Protein AF-E6TKE8-F1 (afdb_monomer)

Sequence (115 aa):
MLEDGHPEGAQALAANLLDTMLRETLDGPSRKEVTDQRNRLSIDDLPMRAAMVFGGIWGSHTEFWPNAGQSVPREFTRHGSAHAVSRKQYSRINALIALMHVTAYIMLLDSGDLS

Structure (mmCIF, N/CA/C/O backbone):
data_AF-E6TKE8-F1
#
_entry.id   AF-E6TKE8-F1
#
loop_
_atom_site.group_PDB
_atom_site.id
_atom_site.type_symbol
_atom_site.label_atom_id
_atom_site.label_alt_id
_atom_site.label_comp_id
_atom_site.label_asym_id
_atom_site.label_entity_id
_atom_site.label_seq_id
_atom_site.pdbx_PDB_ins_code
_atom_site.Cartn_x
_atom_site.Cartn_y
_atom_site.Cartn_z
_atom_site.occupancy
_atom_site.B_iso_or_equiv
_atom_site.auth_seq_id
_atom_site.auth_comp_id
_atom_site.auth_asym_id
_atom_site.auth_atom_id
_atom_site.pdbx_PDB_model_num
ATOM 1 N N . MET A 1 1 ? -9.983 -14.160 8.844 1.00 75.19 1 MET A N 1
ATOM 2 C CA . MET A 1 1 ? -9.819 -12.822 9.473 1.00 75.19 1 MET A CA 1
ATOM 3 C C . MET A 1 1 ? -10.923 -11.849 9.069 1.00 75.19 1 MET A C 1
ATOM 5 O O . MET A 1 1 ? -11.693 -11.460 9.932 1.00 75.19 1 MET A O 1
ATOM 9 N N . LEU A 1 2 ? -11.034 -11.441 7.795 1.00 78.25 2 LEU A N 1
ATOM 10 C CA . LEU A 1 2 ? -12.090 -10.507 7.359 1.00 78.25 2 LEU A CA 1
ATOM 11 C C . LEU A 1 2 ? -13.500 -11.114 7.441 1.00 78.25 2 LEU A C 1
ATOM 13 O O . LEU A 1 2 ? -14.414 -10.453 7.928 1.00 78.25 2 LEU A O 1
ATOM 17 N N . GLU A 1 3 ? -13.661 -12.362 6.998 1.00 79.75 3 GLU A N 1
ATOM 18 C CA . GLU A 1 3 ? -14.933 -13.099 7.078 1.00 79.75 3 GLU A CA 1
ATOM 19 C C . GLU A 1 3 ? -15.344 -13.389 8.528 1.00 79.75 3 GLU A C 1
ATOM 21 O O . GLU A 1 3 ? -16.518 -13.283 8.866 1.00 79.75 3 GLU A O 1
ATOM 26 N N . ASP A 1 4 ? -14.363 -13.616 9.404 1.00 85.25 4 ASP A N 1
ATOM 27 C CA . ASP A 1 4 ? -14.567 -13.858 10.840 1.00 85.25 4 ASP A CA 1
ATOM 28 C C . ASP A 1 4 ? -14.835 -12.572 11.648 1.00 85.25 4 ASP A C 1
ATOM 30 O O . ASP A 1 4 ? -14.941 -12.612 12.870 1.00 85.25 4 ASP A O 1
ATOM 34 N N . GLY A 1 5 ? -14.920 -11.408 10.991 1.00 86.44 5 GLY A N 1
ATOM 35 C CA . GLY A 1 5 ? -15.216 -10.135 11.655 1.00 86.44 5 GLY A CA 1
ATOM 36 C C . GLY A 1 5 ? -14.025 -9.476 12.360 1.00 86.44 5 GLY A C 1
ATOM 37 O O . GLY A 1 5 ? -14.237 -8.645 13.241 1.00 86.44 5 GLY A O 1
ATOM 38 N N . HIS A 1 6 ? -12.789 -9.793 11.958 1.00 90.38 6 HIS A N 1
ATOM 39 C CA . HIS A 1 6 ? -11.546 -9.218 12.492 1.00 90.38 6 HIS A CA 1
ATOM 40 C C . HIS A 1 6 ? -10.830 -8.320 11.460 1.00 90.38 6 HIS A C 1
ATOM 42 O O . HIS A 1 6 ? -9.777 -8.698 10.924 1.00 90.38 6 HIS A O 1
ATOM 48 N N . PRO A 1 7 ? -11.383 -7.134 11.132 1.00 90.31 7 PRO A N 1
ATOM 49 C CA . PRO A 1 7 ? -10.773 -6.215 10.173 1.00 90.31 7 PRO A CA 1
ATOM 50 C C . PRO A 1 7 ? -9.424 -5.665 10.649 1.00 90.31 7 PRO A C 1
ATOM 52 O O . PRO A 1 7 ? -8.564 -5.386 9.819 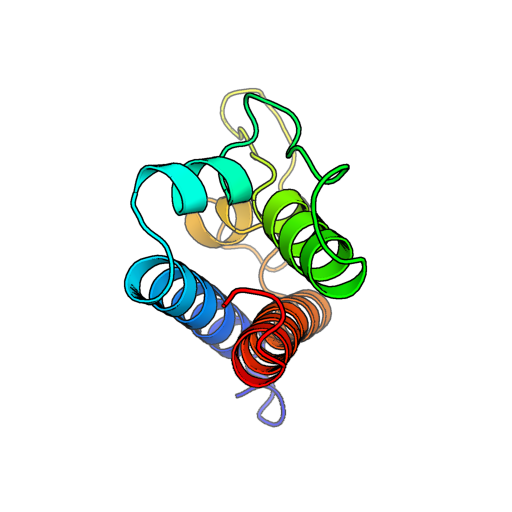1.00 90.31 7 PRO A O 1
ATOM 55 N N . GLU A 1 8 ? -9.211 -5.553 11.962 1.00 90.69 8 GLU A N 1
ATOM 56 C CA . GLU A 1 8 ? -7.967 -5.062 12.550 1.00 90.69 8 GLU A CA 1
ATOM 57 C C . GLU A 1 8 ? -6.786 -5.953 12.146 1.00 90.69 8 GLU A C 1
ATOM 59 O O . GLU A 1 8 ? -5.801 -5.488 11.570 1.00 90.69 8 GLU A O 1
ATOM 64 N N . GLY A 1 9 ? -6.923 -7.258 12.404 1.00 90.62 9 GLY A N 1
ATOM 65 C CA . GLY A 1 9 ? -5.905 -8.253 12.076 1.00 90.62 9 GLY A CA 1
ATOM 66 C C . GLY A 1 9 ? -5.715 -8.407 10.570 1.00 90.62 9 GLY A C 1
ATOM 67 O O . GLY A 1 9 ? -4.583 -8.493 10.101 1.00 90.62 9 GLY A O 1
ATOM 68 N N . ALA A 1 10 ? -6.806 -8.369 9.799 1.00 93.38 10 ALA A N 1
ATOM 69 C CA . ALA A 1 10 ? -6.732 -8.453 8.345 1.00 93.38 10 ALA A CA 1
ATOM 70 C C . ALA A 1 10 ? -5.962 -7.274 7.730 1.00 93.38 10 ALA A C 1
ATOM 72 O O . ALA A 1 10 ? -5.089 -7.486 6.892 1.00 93.38 10 ALA A O 1
ATOM 73 N N . GLN A 1 11 ? -6.243 -6.046 8.172 1.00 94.50 11 GLN A N 1
ATOM 74 C CA . GLN A 1 11 ? -5.528 -4.861 7.708 1.00 94.50 11 GLN A CA 1
ATOM 75 C C . GLN A 1 11 ? -4.059 -4.883 8.124 1.00 94.50 11 GLN A C 1
ATOM 77 O O . GLN A 1 11 ? -3.197 -4.601 7.296 1.00 94.50 11 GLN A O 1
ATOM 82 N N . ALA A 1 12 ? -3.766 -5.230 9.382 1.00 92.75 12 ALA A N 1
ATOM 83 C CA . ALA A 1 12 ? -2.392 -5.320 9.871 1.00 92.75 12 ALA A CA 1
ATOM 84 C C . ALA A 1 12 ? -1.579 -6.347 9.071 1.00 92.75 12 ALA A C 1
ATOM 86 O O . ALA A 1 12 ? -0.438 -6.079 8.698 1.00 92.75 12 ALA A O 1
ATOM 87 N N . LEU A 1 13 ? -2.165 -7.510 8.782 1.00 94.44 13 LEU A N 1
ATOM 88 C CA . LEU A 1 13 ? -1.519 -8.546 7.986 1.00 94.44 13 LEU A CA 1
ATOM 89 C C . LEU A 1 13 ? -1.284 -8.084 6.5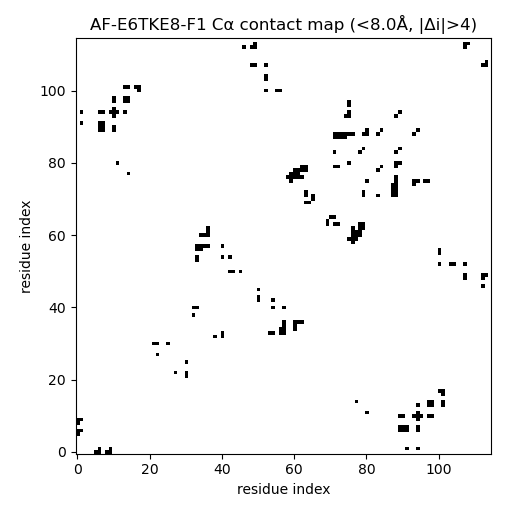44 1.00 94.44 13 LEU A C 1
ATOM 91 O O . LEU A 1 13 ? -0.171 -8.218 6.048 1.00 94.44 13 LEU A O 1
ATOM 95 N N . ALA A 1 14 ? -2.298 -7.511 5.890 1.00 95.88 14 ALA A N 1
ATOM 96 C CA . ALA A 1 14 ? -2.180 -7.036 4.512 1.00 95.88 14 ALA A CA 1
ATOM 97 C C . ALA A 1 14 ? -1.150 -5.902 4.375 1.00 95.88 14 ALA A C 1
ATOM 99 O O . ALA A 1 14 ? -0.329 -5.928 3.462 1.00 95.88 14 ALA A O 1
ATOM 100 N N . ALA A 1 15 ? -1.138 -4.945 5.309 1.00 94.81 15 ALA A N 1
ATOM 101 C CA . ALA A 1 15 ? -0.156 -3.863 5.320 1.00 94.81 15 ALA A CA 1
ATOM 102 C C . ALA A 1 15 ? 1.277 -4.388 5.514 1.00 94.81 15 ALA A C 1
ATOM 104 O O . ALA A 1 15 ? 2.176 -3.985 4.783 1.00 94.81 15 ALA A O 1
ATOM 105 N N . ASN A 1 16 ? 1.491 -5.322 6.451 1.00 95.12 16 ASN A N 1
ATOM 106 C CA . ASN A 1 16 ? 2.810 -5.934 6.644 1.00 95.12 16 ASN A CA 1
ATOM 107 C C . ASN A 1 16 ? 3.244 -6.767 5.433 1.00 95.12 16 ASN A C 1
ATOM 109 O O . ASN A 1 16 ? 4.408 -6.723 5.054 1.00 95.12 16 ASN A O 1
ATOM 113 N N . LEU A 1 17 ? 2.322 -7.504 4.809 1.00 96.69 17 LEU A N 1
ATOM 114 C CA . LEU A 1 17 ? 2.623 -8.274 3.607 1.00 96.69 17 LEU A CA 1
ATOM 115 C C . LEU A 1 17 ? 3.066 -7.358 2.460 1.00 96.69 17 LEU A C 1
ATOM 117 O O . LEU A 1 17 ? 4.066 -7.656 1.813 1.00 96.69 17 LEU A O 1
ATOM 121 N N . LEU A 1 18 ? 2.381 -6.230 2.247 1.00 96.94 18 LEU A N 1
ATOM 122 C CA . LEU A 1 18 ? 2.784 -5.238 1.248 1.00 96.94 18 LEU A CA 1
ATOM 123 C C . LEU A 1 18 ? 4.188 -4.678 1.534 1.00 96.94 18 LEU A C 1
ATOM 125 O O . LEU A 1 18 ? 5.017 -4.646 0.627 1.00 96.94 18 LEU A O 1
ATOM 129 N N . ASP A 1 19 ? 4.477 -4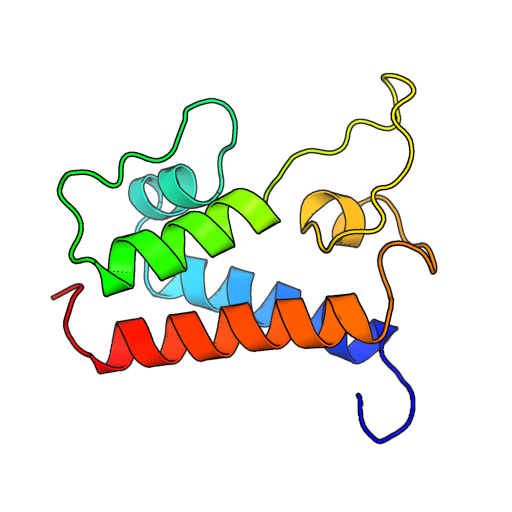.298 2.784 1.00 94.62 19 ASP A N 1
ATOM 130 C CA . ASP A 1 19 ? 5.803 -3.803 3.191 1.00 94.62 19 ASP A CA 1
ATOM 131 C C . ASP A 1 19 ? 6.904 -4.838 2.919 1.00 94.62 19 ASP A C 1
ATOM 133 O O . ASP A 1 19 ? 7.985 -4.497 2.429 1.00 94.62 19 ASP A O 1
ATOM 137 N N . THR A 1 20 ? 6.639 -6.106 3.252 1.00 95.81 20 THR A N 1
ATOM 138 C CA . THR A 1 20 ? 7.566 -7.212 3.007 1.00 95.81 20 THR A CA 1
ATOM 139 C C . THR A 1 20 ? 7.781 -7.411 1.516 1.00 95.81 20 THR A C 1
ATOM 141 O O . THR A 1 20 ? 8.928 -7.452 1.089 1.00 95.81 20 THR A O 1
ATOM 144 N N . MET A 1 21 ? 6.715 -7.469 0.716 1.00 96.00 21 MET A N 1
ATOM 145 C CA . MET A 1 21 ? 6.831 -7.621 -0.733 1.00 96.00 21 MET A CA 1
ATOM 146 C C . MET A 1 21 ? 7.688 -6.510 -1.338 1.00 96.00 21 MET A C 1
ATOM 148 O O . MET A 1 21 ? 8.696 -6.814 -1.959 1.00 96.00 21 MET A O 1
ATOM 152 N N . LEU A 1 22 ? 7.364 -5.240 -1.070 1.00 95.38 22 LEU A N 1
ATOM 153 C CA . LEU A 1 22 ? 8.127 -4.093 -1.579 1.00 95.38 22 LEU A CA 1
ATOM 154 C C . LEU A 1 22 ? 9.599 -4.120 -1.160 1.00 95.38 22 LEU A C 1
ATOM 156 O O . LEU A 1 22 ? 10.453 -3.607 -1.874 1.00 95.38 22 LEU A O 1
ATOM 160 N N . ARG A 1 23 ? 9.909 -4.674 0.016 1.00 94.94 23 ARG A N 1
ATOM 161 C CA . ARG A 1 23 ? 11.286 -4.825 0.494 1.00 94.94 23 ARG A CA 1
ATOM 162 C C . ARG A 1 23 ? 12.053 -5.929 -0.229 1.00 94.94 23 ARG A C 1
ATOM 164 O O . ARG A 1 23 ? 13.256 -5.775 -0.401 1.00 94.94 23 ARG A O 1
ATOM 171 N N . GLU A 1 24 ? 11.388 -7.019 -0.588 1.00 95.12 24 GLU A N 1
ATOM 172 C CA . GLU A 1 24 ? 12.024 -8.169 -1.236 1.00 95.12 24 GLU A CA 1
ATOM 173 C C . GLU A 1 24 ? 12.152 -7.990 -2.756 1.00 95.12 24 GLU A C 1
ATOM 175 O O . GLU A 1 24 ? 13.065 -8.547 -3.358 1.00 95.12 24 GLU A O 1
ATOM 180 N N . THR A 1 25 ? 11.260 -7.219 -3.385 1.00 94.31 25 THR A N 1
ATOM 181 C CA . THR A 1 25 ? 11.195 -7.089 -4.852 1.00 94.31 25 THR A CA 1
ATOM 182 C C . THR A 1 25 ? 11.766 -5.786 -5.403 1.00 94.31 25 THR A C 1
ATOM 184 O O . THR A 1 25 ? 12.060 -5.727 -6.594 1.00 94.31 25 THR A O 1
ATOM 187 N N . LEU A 1 26 ? 11.931 -4.743 -4.581 1.00 93.38 26 LEU A N 1
ATOM 188 C CA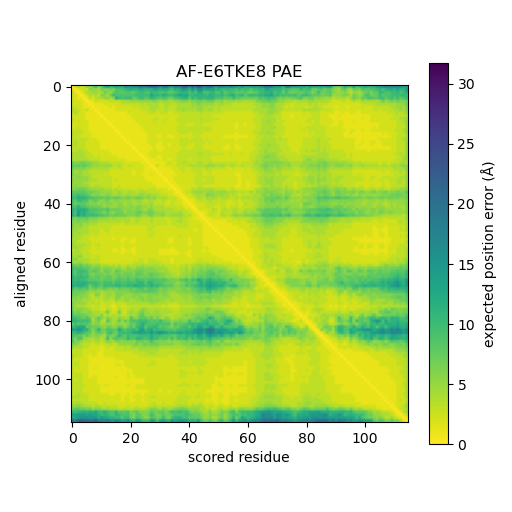 . LEU A 1 26 ? 12.527 -3.468 -4.993 1.00 93.38 26 LEU A CA 1
ATOM 189 C C . LEU A 1 26 ? 13.850 -3.225 -4.269 1.00 93.38 26 LEU A C 1
ATOM 191 O O . LEU A 1 26 ? 14.016 -3.560 -3.094 1.00 93.38 26 LEU A O 1
ATOM 195 N N . ASP A 1 27 ? 14.778 -2.559 -4.951 1.00 93.19 27 ASP A N 1
ATOM 196 C CA . ASP A 1 27 ? 15.984 -2.061 -4.308 1.00 93.19 27 ASP A CA 1
ATOM 197 C C . ASP A 1 27 ? 15.676 -0.879 -3.363 1.00 93.19 27 ASP A C 1
ATOM 199 O O . ASP A 1 27 ? 14.584 -0.300 -3.339 1.00 93.19 27 ASP A O 1
ATOM 203 N N . GLY A 1 28 ? 16.652 -0.527 -2.522 1.00 92.06 28 GLY A N 1
ATOM 204 C CA . GLY A 1 28 ? 16.494 0.531 -1.520 1.00 92.06 28 GLY A CA 1
ATOM 205 C C . GLY A 1 28 ? 15.999 1.868 -2.099 1.00 92.06 28 GLY A C 1
ATOM 206 O O . GLY A 1 28 ? 15.043 2.423 -1.547 1.00 92.06 28 GLY A O 1
ATOM 207 N N . PRO A 1 29 ? 16.621 2.383 -3.179 1.00 92.19 29 PRO A N 1
ATOM 208 C CA . PRO A 1 29 ? 16.177 3.587 -3.876 1.00 92.19 29 PRO A CA 1
ATOM 209 C C . PRO A 1 29 ? 14.753 3.503 -4.437 1.00 92.19 29 PRO A C 1
ATOM 211 O O . PRO A 1 29 ? 13.945 4.363 -4.087 1.00 92.19 29 PRO A O 1
ATOM 214 N N . SER A 1 30 ? 14.408 2.469 -5.216 1.00 91.69 30 SER A N 1
ATOM 215 C CA . SER A 1 30 ? 13.078 2.372 -5.844 1.00 91.69 30 SER A CA 1
ATOM 216 C C . SER A 1 30 ? 11.979 2.207 -4.800 1.00 91.69 30 SER A C 1
ATOM 218 O O . SER A 1 30 ? 10.927 2.840 -4.874 1.00 91.69 30 SER A O 1
ATOM 220 N N . ARG A 1 31 ? 12.242 1.423 -3.745 1.00 93.50 31 ARG A N 1
ATOM 221 C CA . ARG A 1 31 ? 11.313 1.305 -2.615 1.00 93.50 31 ARG A CA 1
ATOM 222 C C . ARG A 1 31 ? 11.077 2.650 -1.938 1.00 93.50 31 ARG A C 1
ATOM 224 O O . ARG A 1 31 ? 9.953 2.955 -1.545 1.00 93.50 31 ARG A O 1
ATOM 231 N N . LYS A 1 32 ? 12.132 3.449 -1.760 1.00 91.44 32 LYS A N 1
ATOM 232 C CA . LYS A 1 32 ? 12.004 4.781 -1.167 1.00 91.44 32 LYS A CA 1
ATOM 233 C C . LYS A 1 32 ? 11.168 5.690 -2.063 1.00 91.44 32 LYS A C 1
ATOM 235 O O . LYS A 1 32 ? 10.311 6.389 -1.548 1.00 91.44 32 LYS A O 1
ATOM 240 N N . GLU A 1 33 ? 11.360 5.645 -3.374 1.00 92.12 33 GLU A N 1
ATOM 241 C CA . GLU A 1 33 ? 10.586 6.453 -4.318 1.00 92.12 33 GLU A CA 1
ATOM 242 C C . GLU A 1 33 ? 9.072 6.193 -4.225 1.00 92.12 33 GLU A C 1
ATOM 244 O O . GLU A 1 33 ? 8.280 7.133 -4.194 1.00 92.12 33 GLU A O 1
ATOM 249 N N . VAL A 1 34 ? 8.662 4.930 -4.081 1.00 92.56 34 VAL A N 1
ATOM 250 C CA . VAL A 1 34 ? 7.236 4.556 -4.016 1.00 92.56 34 VAL A CA 1
ATOM 251 C C . VAL A 1 34 ? 6.610 4.687 -2.622 1.00 92.56 34 VAL A C 1
ATOM 253 O O . VAL A 1 34 ? 5.399 4.526 -2.486 1.00 92.56 34 VAL A O 1
ATOM 256 N N . THR A 1 35 ? 7.400 4.972 -1.580 1.00 92.81 35 THR A N 1
ATOM 257 C CA . THR A 1 35 ? 6.920 5.070 -0.184 1.00 92.81 35 THR A CA 1
ATOM 258 C C . THR A 1 35 ? 7.140 6.444 0.455 1.00 92.81 35 THR A C 1
ATOM 260 O O . THR A 1 35 ? 6.408 6.812 1.371 1.00 92.81 35 THR A O 1
ATOM 263 N N . ASP A 1 36 ? 8.114 7.226 -0.012 1.00 90.75 36 ASP A N 1
ATOM 264 C CA . ASP A 1 36 ? 8.456 8.544 0.530 1.00 90.75 36 ASP A CA 1
ATOM 265 C C . ASP A 1 36 ? 7.544 9.633 -0.064 1.00 90.75 36 ASP A C 1
ATOM 267 O O . ASP A 1 36 ? 7.404 9.768 -1.279 1.00 90.75 36 ASP A O 1
ATOM 271 N N . GLN A 1 37 ? 6.920 10.430 0.805 1.00 88.50 37 GLN A N 1
ATOM 272 C CA . GLN A 1 37 ? 5.988 11.500 0.430 1.00 88.50 37 GLN A CA 1
ATOM 273 C C . GLN A 1 37 ? 6.668 12.859 0.208 1.00 88.50 37 GLN A C 1
ATOM 275 O O . GLN A 1 37 ? 5.997 13.821 -0.164 1.00 88.50 37 GLN A O 1
ATOM 280 N N . ARG A 1 38 ? 7.983 12.982 0.444 1.00 86.00 38 ARG A N 1
ATOM 281 C CA . ARG A 1 38 ? 8.709 14.260 0.290 1.00 86.00 38 ARG A CA 1
ATOM 282 C C . ARG A 1 38 ? 8.711 14.766 -1.145 1.00 86.00 38 ARG A C 1
ATOM 284 O O . ARG A 1 38 ? 8.698 15.973 -1.364 1.00 86.00 38 ARG A O 1
ATOM 291 N N . ASN A 1 39 ? 8.741 13.840 -2.098 1.00 86.81 39 ASN A N 1
ATOM 292 C CA . ASN A 1 39 ? 8.646 14.123 -3.519 1.00 86.81 39 ASN A CA 1
ATOM 293 C C . ASN A 1 39 ? 7.442 13.380 -4.088 1.00 86.81 39 ASN A C 1
ATOM 295 O O . ASN A 1 39 ? 7.091 12.292 -3.632 1.00 86.81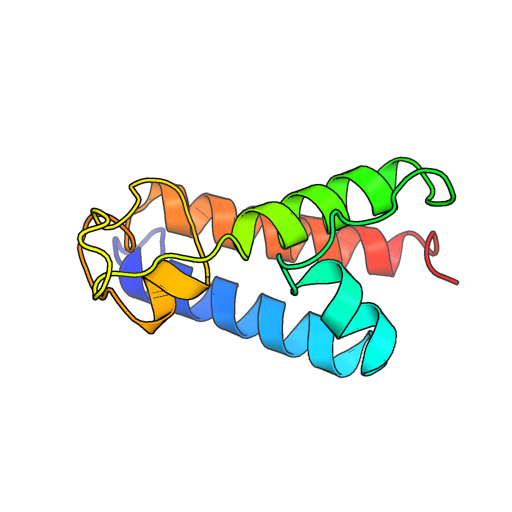 39 ASN A O 1
ATOM 299 N N . ARG A 1 40 ? 6.819 13.966 -5.108 1.00 87.75 40 ARG A N 1
ATOM 300 C CA . ARG A 1 40 ? 5.788 13.272 -5.873 1.00 87.75 40 ARG A CA 1
ATOM 301 C C . ARG A 1 40 ? 6.434 12.113 -6.632 1.00 87.75 40 ARG A C 1
ATOM 303 O O . ARG A 1 40 ? 7.460 12.322 -7.273 1.00 87.75 40 ARG A O 1
ATOM 310 N N . LEU A 1 41 ? 5.812 10.937 -6.574 1.00 91.19 41 LEU A N 1
ATOM 311 C CA . LEU A 1 41 ? 6.215 9.787 -7.381 1.00 91.19 41 LEU A CA 1
ATOM 312 C C . LEU A 1 41 ? 6.211 10.165 -8.870 1.00 91.19 41 LEU A C 1
ATOM 314 O O . LEU A 1 41 ? 5.197 10.663 -9.374 1.00 91.19 41 LEU A O 1
ATOM 318 N N . SER A 1 42 ? 7.327 9.915 -9.556 1.00 89.69 42 SER A N 1
ATOM 319 C CA . SER A 1 42 ? 7.390 10.020 -11.011 1.00 89.69 42 SER A CA 1
ATOM 320 C C . SER A 1 42 ? 6.693 8.810 -11.625 1.00 89.69 42 SER A C 1
ATOM 322 O O . SER A 1 42 ? 7.032 7.671 -11.315 1.00 89.69 42 SER A O 1
ATOM 324 N N . ILE A 1 43 ? 5.690 9.049 -12.469 1.00 89.75 43 ILE A N 1
ATOM 325 C CA . ILE A 1 43 ? 4.934 7.979 -13.140 1.00 89.75 43 ILE A CA 1
ATOM 326 C C . ILE A 1 43 ? 4.981 8.076 -14.664 1.00 89.75 43 ILE A C 1
ATOM 328 O O . ILE A 1 43 ? 4.431 7.208 -15.335 1.00 89.75 43 ILE A O 1
ATOM 332 N N . ASP A 1 44 ? 5.613 9.119 -15.202 1.00 87.75 44 ASP A N 1
ATOM 333 C CA . ASP A 1 44 ? 5.536 9.462 -16.625 1.00 87.75 44 ASP A CA 1
ATOM 334 C C . ASP A 1 44 ? 6.223 8.410 -17.511 1.00 87.75 44 ASP A C 1
ATOM 336 O O . ASP A 1 44 ? 5.747 8.119 -18.606 1.00 87.75 44 ASP A O 1
ATOM 340 N N . ASP A 1 45 ? 7.284 7.784 -16.998 1.00 88.19 45 ASP A N 1
ATOM 341 C CA . ASP A 1 45 ? 8.052 6.748 -17.699 1.00 88.19 45 ASP A CA 1
ATOM 342 C C . ASP A 1 45 ? 7.592 5.317 -17.359 1.00 88.19 45 ASP A C 1
ATOM 344 O O . ASP A 1 45 ? 8.169 4.339 -17.837 1.00 88.19 45 ASP A O 1
ATOM 348 N N . LEU A 1 46 ? 6.556 5.165 -16.525 1.00 90.06 46 LEU A N 1
ATOM 349 C CA . LEU A 1 46 ? 6.055 3.857 -16.113 1.00 90.06 46 LEU A CA 1
ATOM 350 C C . LEU A 1 46 ? 4.974 3.342 -17.074 1.00 90.06 46 LEU A C 1
ATOM 352 O O . LEU A 1 46 ? 4.085 4.097 -17.479 1.00 90.06 46 LEU A O 1
ATOM 356 N N . PRO A 1 47 ? 4.940 2.026 -17.363 1.00 92.88 47 PRO A N 1
ATOM 357 C CA . PRO A 1 47 ? 3.769 1.407 -17.970 1.00 92.88 47 PRO A CA 1
ATOM 358 C C . PRO A 1 47 ? 2.509 1.734 -17.163 1.00 92.88 47 PRO A C 1
ATOM 360 O O . PRO A 1 47 ? 2.536 1.759 -15.932 1.00 92.88 47 PRO A O 1
ATOM 363 N N . MET A 1 48 ? 1.375 1.920 -17.844 1.00 92.31 48 MET A N 1
ATOM 364 C CA . MET A 1 48 ? 0.110 2.334 -17.216 1.00 92.31 48 MET A CA 1
ATOM 365 C C . MET A 1 48 ? -0.250 1.497 -15.973 1.00 92.31 48 MET A C 1
ATOM 367 O O . MET A 1 48 ? -0.685 2.040 -14.958 1.00 92.31 48 MET A O 1
ATOM 371 N N . ARG A 1 49 ? -0.037 0.173 -16.016 1.00 93.94 49 ARG A N 1
ATOM 372 C CA . ARG A 1 49 ? -0.277 -0.713 -14.865 1.00 93.94 49 ARG A CA 1
ATOM 373 C C . ARG A 1 49 ? 0.626 -0.364 -13.681 1.00 93.94 49 ARG A C 1
ATOM 375 O O . ARG A 1 49 ? 0.121 -0.213 -12.571 1.00 93.94 49 ARG A O 1
ATOM 382 N N . ALA A 1 50 ? 1.927 -0.213 -13.917 1.00 94.56 50 ALA A N 1
ATOM 383 C CA . ALA A 1 50 ? 2.894 0.155 -12.890 1.00 94.56 50 ALA A CA 1
ATOM 384 C C . ALA A 1 50 ? 2.570 1.532 -12.292 1.00 94.56 50 ALA A C 1
ATOM 386 O O . ALA A 1 50 ? 2.525 1.664 -11.070 1.00 94.56 50 ALA A O 1
ATOM 387 N N . ALA A 1 51 ? 2.231 2.520 -13.128 1.00 94.62 51 ALA A N 1
ATOM 388 C CA . ALA A 1 51 ? 1.821 3.852 -12.686 1.00 94.62 51 ALA A CA 1
ATOM 389 C C . ALA A 1 51 ? 0.603 3.810 -11.744 1.00 94.62 51 ALA A C 1
ATOM 391 O O . ALA A 1 51 ? 0.615 4.435 -10.682 1.00 94.62 51 ALA A 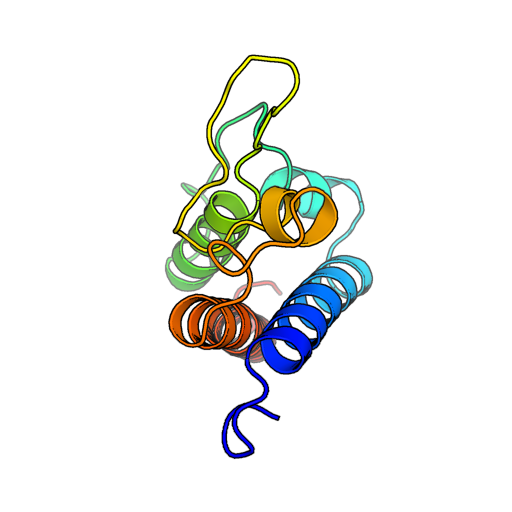O 1
ATOM 392 N N . MET A 1 52 ? -0.436 3.038 -12.086 1.00 95.19 52 MET A N 1
ATOM 393 C CA . MET A 1 52 ? -1.627 2.889 -11.237 1.00 95.19 52 MET A CA 1
ATOM 394 C C . MET A 1 52 ? -1.314 2.198 -9.905 1.00 95.19 52 MET A C 1
ATOM 396 O O . MET A 1 52 ? -1.776 2.640 -8.851 1.00 95.19 52 MET A O 1
ATOM 400 N N . VAL A 1 53 ? -0.534 1.116 -9.941 1.00 96.56 53 VAL A N 1
ATOM 401 C CA . VAL A 1 53 ? -0.206 0.326 -8.747 1.00 96.56 53 VAL A CA 1
ATOM 402 C C . VAL A 1 53 ? 0.703 1.113 -7.808 1.00 96.56 53 VAL A C 1
ATOM 404 O O . VAL A 1 53 ? 0.360 1.284 -6.637 1.00 96.56 53 VAL A O 1
ATOM 407 N N . PHE A 1 54 ? 1.820 1.645 -8.309 1.00 96.00 54 PHE A N 1
ATOM 408 C CA . PHE A 1 54 ? 2.744 2.423 -7.488 1.00 96.00 54 PHE A CA 1
ATOM 409 C C . PHE A 1 54 ? 2.145 3.753 -7.041 1.00 96.00 54 PHE A C 1
ATOM 411 O O . PHE A 1 54 ? 2.356 4.136 -5.896 1.00 96.00 54 PHE A O 1
ATOM 418 N N . GLY A 1 55 ? 1.321 4.411 -7.862 1.00 95.31 55 GLY A N 1
ATOM 419 C CA . GLY A 1 55 ? 0.583 5.605 -7.443 1.00 95.31 55 GLY A CA 1
ATOM 420 C C . GLY A 1 55 ? -0.367 5.326 -6.274 1.00 95.31 55 GLY A C 1
ATOM 421 O O . GLY A 1 55 ? -0.418 6.098 -5.316 1.00 95.31 55 GLY A O 1
ATOM 422 N N . GLY A 1 56 ? -1.069 4.189 -6.304 1.00 95.56 56 GLY A N 1
ATOM 423 C CA . GLY A 1 56 ? -1.901 3.742 -5.188 1.00 95.56 56 GLY A CA 1
ATOM 424 C C . GLY A 1 56 ? -1.087 3.425 -3.930 1.00 95.56 56 GLY A C 1
ATOM 425 O O . GLY A 1 56 ? -1.453 3.857 -2.837 1.00 95.56 56 GLY A O 1
ATOM 426 N N . ILE A 1 57 ? 0.028 2.703 -4.074 1.00 96.06 57 ILE A N 1
ATOM 427 C CA . ILE A 1 57 ? 0.929 2.378 -2.957 1.00 96.06 57 ILE A CA 1
ATOM 428 C C . ILE A 1 57 ? 1.504 3.656 -2.344 1.00 96.06 57 ILE A C 1
ATOM 430 O O . ILE A 1 57 ? 1.455 3.810 -1.123 1.00 96.06 57 ILE A O 1
ATOM 434 N N . TRP A 1 58 ? 1.963 4.594 -3.171 1.00 96.00 58 TRP A N 1
ATOM 435 C CA . TRP A 1 58 ? 2.458 5.894 -2.734 1.00 96.00 58 TRP A CA 1
ATOM 436 C C . TRP A 1 58 ? 1.372 6.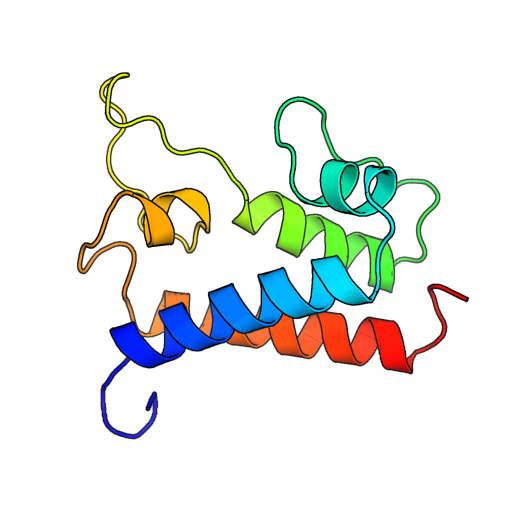656 -1.972 1.00 96.00 58 TRP A C 1
ATOM 438 O O . TRP A 1 58 ? 1.605 7.078 -0.846 1.00 96.00 58 TRP A O 1
ATOM 448 N N 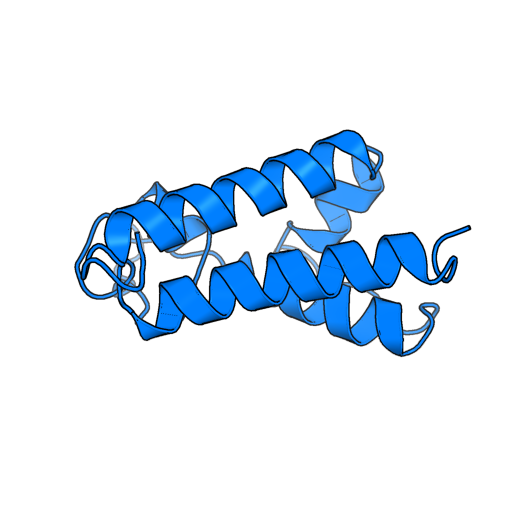. GLY A 1 59 ? 0.143 6.731 -2.491 1.00 93.81 59 GLY A N 1
ATOM 449 C CA . GLY A 1 59 ? -0.982 7.342 -1.770 1.00 93.81 59 GLY A CA 1
ATOM 450 C C . GLY A 1 59 ? -1.289 6.671 -0.422 1.00 93.81 59 GLY A C 1
ATOM 451 O O . GLY A 1 59 ? -1.602 7.345 0.555 1.00 93.81 59 GLY A O 1
ATOM 452 N N . SER A 1 60 ? -1.129 5.349 -0.310 1.00 93.75 60 SER A N 1
ATOM 453 C CA . SER A 1 60 ? -1.312 4.647 0.969 1.00 93.75 60 SER A CA 1
ATOM 454 C C . SER A 1 60 ? -0.215 4.956 2.002 1.00 93.75 60 SER A C 1
ATOM 456 O O . SER A 1 60 ? -0.414 4.726 3.194 1.00 93.75 60 SER A O 1
ATOM 458 N N . HIS A 1 61 ? 0.921 5.519 1.582 1.00 92.69 61 HIS A N 1
ATOM 459 C CA . HIS A 1 61 ? 2.014 5.945 2.460 1.00 92.69 61 HIS A CA 1
ATOM 460 C C . HIS A 1 61 ? 1.908 7.410 2.903 1.00 92.69 61 HIS A C 1
ATOM 462 O O . HIS A 1 61 ? 2.824 7.906 3.559 1.00 92.69 61 HIS A O 1
ATOM 468 N N . THR A 1 62 ? 0.797 8.102 2.610 1.00 88.75 62 THR A N 1
ATOM 469 C CA . THR A 1 62 ? 0.578 9.475 3.082 1.00 88.75 62 THR A CA 1
ATOM 470 C C . THR A 1 62 ? 0.823 9.599 4.585 1.00 88.75 62 THR A C 1
ATOM 472 O O . THR A 1 62 ? 0.301 8.836 5.408 1.00 88.75 62 THR A O 1
ATOM 475 N N . GLU A 1 63 ? 1.651 10.579 4.940 1.00 84.62 63 GLU A N 1
ATOM 476 C CA . GLU A 1 63 ? 2.058 10.801 6.314 1.00 84.62 63 GLU A CA 1
ATOM 477 C C . GLU A 1 63 ? 0.940 11.457 7.132 1.00 84.62 63 GLU A C 1
ATOM 479 O O . GLU A 1 63 ? 0.244 12.366 6.682 1.00 84.62 63 GLU A O 1
ATOM 484 N N . PHE A 1 64 ? 0.811 11.013 8.378 1.00 82.69 64 PHE A N 1
ATOM 485 C CA . PHE A 1 64 ? -0.047 11.590 9.394 1.00 82.69 64 PHE A CA 1
ATOM 486 C C . PHE A 1 64 ? 0.797 12.029 10.599 1.00 82.69 64 PHE A C 1
ATOM 488 O O . PHE A 1 64 ? 1.502 11.219 11.196 1.00 82.69 64 PHE A O 1
ATOM 495 N N . TRP A 1 65 ? 0.695 13.298 10.990 1.00 83.38 65 TRP A N 1
ATOM 496 C CA . TRP A 1 65 ? 1.496 13.901 12.055 1.00 83.38 65 TRP A CA 1
ATOM 497 C C . TRP A 1 65 ? 0.613 14.321 13.244 1.00 83.38 65 TRP A C 1
ATOM 499 O O . TRP A 1 65 ? 0.177 15.475 13.312 1.00 83.38 65 TRP A O 1
ATOM 509 N N . PRO A 1 66 ? 0.357 13.428 14.223 1.00 78.75 66 PRO A N 1
ATOM 510 C CA . PRO A 1 66 ? -0.498 13.746 15.371 1.00 78.75 66 PRO A CA 1
ATOM 511 C C . PRO A 1 66 ? 0.060 14.891 16.227 1.00 78.75 66 PRO A C 1
ATOM 513 O O . PRO A 1 66 ? -0.700 15.717 16.723 1.00 78.75 66 PRO A O 1
ATOM 516 N N . ASN A 1 67 ? 1.389 15.006 16.329 1.00 83.06 67 ASN A N 1
ATOM 517 C CA . ASN A 1 67 ? 2.054 16.099 17.050 1.00 83.06 67 ASN A CA 1
ATOM 518 C C . ASN A 1 67 ? 1.840 17.476 16.394 1.00 83.06 67 ASN A C 1
ATOM 520 O O . ASN A 1 67 ? 1.983 18.494 17.061 1.00 83.06 67 ASN A O 1
ATOM 524 N N . ALA A 1 68 ? 1.477 17.514 15.109 1.00 83.19 68 ALA A N 1
ATOM 525 C CA . ALA A 1 68 ? 1.108 18.735 14.394 1.00 83.19 68 ALA A CA 1
ATOM 526 C C . ALA A 1 68 ? -0.401 19.045 14.492 1.00 83.19 68 ALA A C 1
ATOM 528 O O . ALA A 1 68 ? -0.903 19.906 13.774 1.00 83.19 68 ALA A O 1
ATOM 529 N N . GLY A 1 69 ? -1.146 18.330 15.347 1.00 82.19 69 GLY A N 1
ATOM 530 C CA . GLY A 1 69 ? -2.583 18.530 15.550 1.00 82.19 69 GLY A CA 1
ATOM 531 C C . GLY A 1 69 ? -3.470 17.928 14.458 1.00 82.19 69 GLY A C 1
ATOM 532 O O . GLY A 1 69 ? -4.671 18.194 14.433 1.00 82.19 69 GLY A O 1
ATOM 533 N N . GLN A 1 70 ? -2.916 17.113 13.556 1.00 85.06 70 GLN A N 1
ATOM 534 C CA . GLN A 1 70 ? -3.719 16.431 12.546 1.00 85.06 70 GLN A CA 1
ATOM 535 C C . GLN A 1 70 ? -4.644 15.394 13.198 1.00 85.06 70 GLN A C 1
ATOM 537 O O . GLN A 1 70 ? -4.292 14.727 14.175 1.00 85.06 70 GLN A O 1
ATOM 542 N N . SER A 1 71 ? -5.831 15.205 12.621 1.00 86.50 71 SER A N 1
ATOM 543 C CA . SER A 1 71 ? -6.743 14.133 13.023 1.00 86.50 71 SER A CA 1
ATOM 544 C C . SER A 1 71 ? -6.379 12.817 12.344 1.00 86.50 71 SER A C 1
ATOM 546 O O . SER A 1 71 ? -6.052 12.823 11.160 1.00 86.50 71 SER A O 1
ATOM 548 N N . VAL A 1 72 ? -6.517 11.693 13.055 1.00 86.12 72 VAL A N 1
ATOM 549 C CA . VAL A 1 72 ? -6.308 10.359 12.468 1.00 86.12 72 VAL A CA 1
ATOM 550 C C . VAL A 1 72 ? -7.170 10.202 11.201 1.00 86.12 72 VAL A C 1
ATOM 552 O O . VAL A 1 72 ? -8.394 10.374 11.316 1.00 86.12 72 VAL A O 1
ATOM 555 N N . PRO A 1 73 ? -6.575 9.871 10.034 1.00 86.44 73 PRO A N 1
ATOM 556 C CA . PRO A 1 73 ? -7.308 9.725 8.778 1.00 86.44 73 PRO A CA 1
ATOM 557 C C . PRO A 1 73 ? -8.374 8.632 8.870 1.00 86.44 73 PRO A C 1
ATOM 559 O O . PRO A 1 73 ? -8.268 7.713 9.693 1.00 86.44 73 PRO A O 1
ATOM 562 N N . ARG A 1 74 ? -9.415 8.718 8.038 1.00 88.25 74 ARG A N 1
ATOM 563 C CA . ARG A 1 74 ? -10.414 7.636 7.925 1.00 88.25 74 ARG A CA 1
ATOM 564 C C . ARG A 1 74 ? -10.024 6.652 6.832 1.00 88.25 74 ARG A C 1
ATOM 566 O O . ARG A 1 74 ? -10.319 5.469 6.946 1.00 88.25 74 ARG A O 1
ATOM 573 N N . GLU A 1 75 ? -9.364 7.154 5.804 1.00 90.31 75 GLU A N 1
ATOM 574 C CA . GLU A 1 75 ? -8.814 6.428 4.675 1.00 90.31 75 GLU A CA 1
ATOM 575 C C . GLU A 1 75 ? -7.626 5.575 5.123 1.00 90.31 75 GLU A C 1
ATOM 577 O O . GLU A 1 75 ? -6.933 5.913 6.088 1.00 90.31 75 GLU A O 1
ATOM 582 N N . PHE A 1 76 ? -7.379 4.468 4.426 1.00 90.56 76 PHE A N 1
ATOM 583 C CA . PHE A 1 76 ? -6.234 3.613 4.707 1.00 90.56 76 PHE A CA 1
ATOM 584 C C . PHE A 1 76 ? -4.927 4.392 4.532 1.00 90.56 76 PHE A C 1
ATOM 586 O O . PHE A 1 76 ? -4.616 4.847 3.433 1.00 90.56 76 PHE A O 1
ATOM 593 N N . THR A 1 77 ? -4.148 4.506 5.611 1.00 90.50 77 THR A N 1
ATOM 594 C CA . THR A 1 77 ? -2.759 4.958 5.532 1.00 90.50 77 THR A CA 1
ATOM 595 C C . THR A 1 77 ? -1.849 4.023 6.316 1.00 90.50 77 THR A C 1
ATOM 597 O O . THR A 1 77 ? -2.179 3.539 7.409 1.00 90.50 77 THR A O 1
ATOM 600 N N . ARG A 1 78 ? -0.656 3.773 5.777 1.00 86.38 78 ARG A N 1
ATOM 601 C CA . ARG A 1 78 ? 0.360 2.947 6.424 1.00 86.38 78 ARG A CA 1
ATOM 602 C C . ARG A 1 78 ? 0.871 3.600 7.704 1.00 86.38 78 ARG A C 1
ATOM 604 O O . ARG A 1 78 ? 1.002 2.916 8.725 1.00 86.38 78 ARG A O 1
ATOM 611 N N . HIS A 1 79 ? 1.100 4.915 7.659 1.00 81.56 79 HIS A N 1
ATOM 612 C CA . HIS A 1 79 ? 1.562 5.704 8.801 1.00 81.56 79 HIS A CA 1
ATOM 613 C C . HIS A 1 79 ? 0.492 5.747 9.912 1.00 81.56 79 HIS A C 1
ATOM 615 O O . HIS A 1 79 ? 0.801 5.502 11.080 1.00 81.56 79 HIS A O 1
ATOM 621 N N . GLY A 1 80 ? -0.786 5.925 9.552 1.00 75.38 80 GLY A N 1
ATOM 622 C CA . GLY A 1 80 ? -1.909 5.848 10.490 1.00 75.38 80 GLY A CA 1
ATOM 623 C C . GLY A 1 80 ? -2.082 4.457 11.102 1.00 75.38 80 GLY A C 1
ATOM 624 O O . GLY A 1 80 ? -2.266 4.343 12.311 1.00 75.38 80 GLY A O 1
ATOM 625 N N . SER A 1 81 ? -1.951 3.392 10.311 1.00 71.00 81 SER A N 1
ATOM 626 C CA . SER A 1 81 ? -2.032 2.014 10.819 1.00 71.00 81 SER A CA 1
ATOM 627 C C . SER A 1 81 ? -0.902 1.684 11.813 1.00 71.00 81 SER A C 1
ATOM 629 O O . SER A 1 81 ? -1.140 0.964 12.782 1.00 71.00 81 SER A O 1
ATOM 631 N N . ALA A 1 82 ? 0.306 2.232 11.618 1.00 77.06 82 ALA A N 1
ATOM 632 C CA . ALA A 1 82 ? 1.442 2.053 12.533 1.00 77.06 82 ALA A CA 1
ATOM 633 C C . ALA A 1 82 ? 1.323 2.864 13.832 1.00 77.06 82 ALA A C 1
ATOM 635 O O . ALA A 1 82 ? 1.577 2.330 14.908 1.00 77.06 82 ALA A O 1
ATOM 636 N N . HIS A 1 83 ? 0.976 4.151 13.737 1.00 75.38 83 HIS A N 1
ATOM 637 C CA . HIS A 1 83 ? 1.110 5.088 14.861 1.00 75.38 83 HIS A CA 1
ATOM 638 C C . HIS A 1 83 ? -0.220 5.498 15.497 1.00 75.38 83 HIS A C 1
ATOM 640 O O . HIS A 1 83 ? -0.229 6.058 16.591 1.00 75.38 83 HIS A O 1
ATOM 646 N N . ALA A 1 84 ? -1.348 5.216 14.847 1.00 71.62 84 ALA A N 1
ATOM 647 C CA . ALA A 1 84 ? -2.677 5.597 15.307 1.00 71.62 84 ALA A CA 1
ATOM 648 C C . ALA A 1 84 ? -3.622 4.388 15.327 1.00 71.62 84 ALA A C 1
ATOM 650 O O . ALA A 1 84 ? -4.582 4.303 14.552 1.00 71.62 84 ALA A O 1
ATOM 651 N N . VAL A 1 85 ? -3.364 3.464 16.263 1.00 71.19 85 VAL A N 1
ATOM 652 C CA . VAL A 1 85 ? -4.209 2.287 16.517 1.00 71.19 85 VAL A CA 1
ATOM 653 C C . VAL A 1 85 ? -5.600 2.732 16.967 1.00 71.19 85 VAL A C 1
ATOM 655 O O . VAL A 1 85 ? -5.857 3.007 18.136 1.00 71.19 85 VAL A O 1
ATOM 658 N N . SER A 1 86 ? -6.510 2.851 16.004 1.00 78.62 86 SER A N 1
ATOM 659 C CA . SER A 1 86 ? -7.869 3.335 16.215 1.00 78.62 86 SER A CA 1
ATOM 660 C C . SER A 1 86 ? -8.839 2.655 15.259 1.00 78.62 86 SER A C 1
ATOM 662 O O . SER A 1 86 ? -8.463 2.262 14.156 1.00 78.62 86 SER A O 1
ATOM 664 N N . ARG A 1 87 ? -10.123 2.620 15.633 1.00 79.12 87 ARG A N 1
ATOM 665 C CA . ARG A 1 87 ? -11.209 2.122 14.767 1.00 79.12 87 ARG A CA 1
ATOM 666 C C . ARG A 1 87 ? -11.398 2.934 13.478 1.00 79.12 87 ARG A C 1
ATOM 668 O O . ARG A 1 87 ? -12.114 2.496 12.586 1.00 79.12 87 ARG A O 1
ATOM 675 N N . LYS A 1 88 ? -10.805 4.133 13.384 1.00 83.12 88 LYS A N 1
ATOM 676 C CA . LYS A 1 88 ? -10.804 4.926 12.146 1.00 83.12 88 LYS A CA 1
ATOM 677 C C . LYS A 1 88 ? -9.867 4.313 11.111 1.00 83.12 88 LYS A C 1
ATOM 679 O O . LYS A 1 88 ? -10.252 4.195 9.957 1.00 83.12 88 LYS A O 1
ATOM 684 N N . GLN A 1 89 ? -8.673 3.907 11.543 1.00 87.44 89 GLN A N 1
ATOM 685 C CA . GLN A 1 89 ? -7.698 3.256 10.677 1.00 87.44 89 GLN A CA 1
ATOM 686 C C . GLN A 1 89 ? -8.023 1.786 10.490 1.00 87.44 89 GLN A C 1
ATOM 688 O O . GLN A 1 89 ? -8.111 1.359 9.349 1.00 87.44 89 GLN A O 1
ATOM 693 N N . TYR A 1 90 ? -8.266 1.044 11.567 1.00 89.25 90 TYR A N 1
ATOM 694 C CA . TYR A 1 90 ? -8.593 -0.374 11.508 1.00 89.25 90 TYR A CA 1
ATOM 695 C C . TYR A 1 90 ? -10.089 -0.579 11.286 1.00 89.25 90 TYR A C 1
ATOM 697 O O . TYR A 1 90 ? -10.874 -0.705 12.226 1.00 89.25 90 TYR A O 1
ATOM 705 N N . SER A 1 91 ? -10.480 -0.563 10.016 1.00 91.62 91 SER A N 1
ATOM 706 C CA . SER A 1 91 ? -11.866 -0.709 9.581 1.00 91.62 91 SER A CA 1
ATOM 707 C C . SER A 1 91 ? -11.975 -1.770 8.493 1.00 91.62 91 SER A C 1
ATOM 709 O O . SER A 1 91 ? -11.010 -2.071 7.795 1.00 91.62 91 SER A O 1
ATOM 711 N N . ARG A 1 92 ? -13.175 -2.330 8.302 1.00 92.69 92 ARG A N 1
ATOM 712 C CA . ARG A 1 92 ? -13.414 -3.322 7.241 1.00 92.69 92 ARG A CA 1
ATOM 713 C C . ARG A 1 92 ? -13.063 -2.784 5.850 1.00 92.69 92 ARG A C 1
ATOM 715 O O . ARG A 1 92 ? -12.535 -3.529 5.034 1.00 92.69 92 ARG A O 1
ATOM 722 N N . ILE A 1 93 ? -13.338 -1.505 5.597 1.00 94.19 93 ILE A N 1
ATOM 723 C CA . ILE A 1 93 ? -13.031 -0.848 4.321 1.00 94.19 93 ILE A CA 1
ATOM 724 C C . ILE A 1 93 ? -11.515 -0.757 4.129 1.00 94.19 93 ILE A C 1
ATOM 726 O O . ILE A 1 93 ? -11.008 -1.165 3.090 1.00 94.19 93 ILE A O 1
ATOM 730 N N . ASN A 1 94 ? -10.779 -0.302 5.142 1.00 94.38 94 ASN A N 1
ATOM 731 C CA . ASN A 1 94 ? -9.328 -0.147 5.040 1.00 94.38 94 ASN A CA 1
ATOM 732 C C . ASN A 1 94 ? -8.600 -1.494 4.967 1.00 94.38 94 ASN A C 1
ATOM 734 O O . ASN A 1 94 ? -7.618 -1.613 4.241 1.00 94.38 94 ASN A O 1
ATOM 738 N N . ALA A 1 95 ? -9.119 -2.530 5.631 1.00 94.56 95 ALA A N 1
ATOM 739 C CA . ALA A 1 95 ? -8.636 -3.898 5.471 1.00 94.56 95 ALA A CA 1
ATOM 740 C C . ALA A 1 95 ? -8.776 -4.398 4.023 1.00 94.56 95 ALA A C 1
ATOM 742 O O . ALA A 1 95 ? -7.847 -5.005 3.493 1.00 94.56 95 ALA A O 1
ATOM 743 N N . LEU A 1 96 ? -9.910 -4.117 3.369 1.00 95.56 96 LEU A N 1
ATOM 744 C CA . LEU A 1 96 ? -10.112 -4.453 1.958 1.00 95.56 96 LEU A CA 1
ATOM 745 C C . LEU A 1 96 ? -9.178 -3.654 1.044 1.00 95.56 96 LEU A C 1
ATOM 747 O O . LEU A 1 96 ? -8.572 -4.241 0.157 1.00 95.56 96 LEU A O 1
ATOM 751 N N . ILE A 1 97 ? -9.013 -2.350 1.279 1.00 96.25 97 ILE A N 1
ATOM 752 C CA . ILE A 1 97 ? -8.105 -1.503 0.488 1.00 96.25 97 ILE A CA 1
ATOM 753 C C . ILE A 1 97 ? -6.653 -1.990 0.614 1.00 96.25 97 ILE A C 1
ATOM 755 O O . ILE A 1 97 ? -5.966 -2.136 -0.395 1.00 96.25 97 ILE A O 1
ATOM 759 N N . ALA A 1 98 ? -6.196 -2.313 1.827 1.00 96.06 98 ALA A N 1
ATOM 760 C CA . ALA A 1 98 ? -4.864 -2.873 2.048 1.00 96.06 98 ALA A CA 1
ATOM 761 C C . ALA A 1 98 ? -4.667 -4.190 1.274 1.00 96.06 98 ALA A C 1
ATOM 763 O O . ALA A 1 98 ? -3.644 -4.375 0.615 1.00 96.06 98 ALA A O 1
ATOM 764 N N . LEU A 1 99 ? -5.667 -5.080 1.290 1.00 96.75 99 LEU A N 1
ATOM 765 C CA . LEU A 1 99 ? -5.643 -6.317 0.506 1.00 96.75 99 LEU A CA 1
ATOM 766 C C . LEU A 1 99 ? -5.630 -6.040 -1.006 1.00 96.75 99 LEU A C 1
ATOM 768 O O . LEU A 1 99 ? -4.893 -6.697 -1.738 1.00 96.75 99 LEU A O 1
ATOM 772 N N . MET A 1 100 ? -6.393 -5.050 -1.478 1.00 97.50 100 MET A N 1
ATOM 773 C CA . MET A 1 100 ? -6.389 -4.647 -2.885 1.00 97.50 100 MET A CA 1
ATOM 774 C C . MET A 1 100 ? -4.998 -4.187 -3.330 1.00 97.50 100 MET A C 1
ATOM 776 O O . MET A 1 100 ? -4.555 -4.617 -4.392 1.00 97.50 100 MET A O 1
ATOM 780 N N . HIS A 1 101 ? -4.268 -3.416 -2.516 1.00 98.00 101 HIS A N 1
ATOM 781 C CA . HIS A 1 101 ? -2.881 -3.046 -2.828 1.00 98.00 101 HIS A CA 1
ATOM 782 C C . HIS A 1 101 ? -1.959 -4.262 -2.945 1.00 98.00 101 HIS A C 1
ATOM 784 O O . HIS A 1 101 ? -1.197 -4.342 -3.906 1.00 98.00 101 HIS A O 1
ATOM 790 N N . VAL A 1 102 ? -2.065 -5.230 -2.025 1.00 97.75 102 VAL A N 1
ATOM 791 C CA . VAL A 1 102 ? -1.307 -6.491 -2.110 1.00 97.75 102 VAL A CA 1
ATOM 792 C C . VAL A 1 102 ? -1.615 -7.209 -3.422 1.00 97.75 102 VAL A C 1
ATOM 794 O O . VAL A 1 102 ? -0.704 -7.515 -4.184 1.00 97.75 102 VAL A O 1
ATOM 797 N N . THR A 1 103 ? -2.896 -7.442 -3.725 1.00 97.88 103 THR A N 1
ATOM 798 C CA . THR A 1 103 ? -3.287 -8.165 -4.947 1.00 97.88 103 THR A CA 1
ATOM 799 C C . THR A 1 103 ? -2.863 -7.433 -6.218 1.00 97.88 103 THR A C 1
ATOM 801 O O . THR A 1 103 ? -2.349 -8.060 -7.138 1.00 97.88 103 THR A O 1
ATOM 804 N N . ALA A 1 104 ? -3.009 -6.107 -6.262 1.00 97.50 104 ALA A N 1
ATOM 805 C CA . ALA A 1 104 ? -2.597 -5.297 -7.400 1.00 97.50 104 ALA A CA 1
ATOM 806 C C . ALA A 1 104 ? -1.078 -5.352 -7.613 1.00 97.50 104 ALA A C 1
ATOM 808 O O . ALA A 1 104 ? -0.629 -5.410 -8.756 1.00 97.50 104 ALA A O 1
ATOM 809 N N . TYR A 1 105 ? -0.298 -5.390 -6.528 1.00 97.19 105 TYR A N 1
ATOM 810 C CA . TYR A 1 105 ? 1.152 -5.523 -6.606 1.00 97.19 105 TYR A CA 1
ATOM 811 C C . TYR A 1 105 ? 1.594 -6.915 -7.068 1.00 97.19 105 TYR A C 1
ATOM 813 O O . TYR A 1 105 ? 2.440 -7.007 -7.951 1.00 97.19 105 TYR A O 1
ATOM 821 N N . ILE A 1 106 ? 0.968 -7.989 -6.571 1.00 96.56 106 ILE A N 1
ATOM 822 C CA . ILE A 1 106 ? 1.208 -9.357 -7.073 1.00 96.56 106 ILE A CA 1
ATOM 823 C C . ILE A 1 106 ? 0.957 -9.417 -8.585 1.00 96.56 106 ILE A C 1
ATOM 825 O O . ILE A 1 106 ? 1.811 -9.872 -9.336 1.00 96.56 106 ILE A O 1
ATOM 829 N N . MET A 1 107 ? -0.175 -8.880 -9.048 1.00 96.50 107 MET A N 1
ATOM 830 C CA . MET A 1 107 ? -0.520 -8.880 -10.475 1.00 96.50 107 MET A CA 1
ATOM 831 C C . MET A 1 107 ? 0.428 -8.038 -11.338 1.00 96.50 107 MET A C 1
ATOM 833 O O . MET A 1 107 ? 0.521 -8.281 -12.537 1.00 96.50 107 MET A O 1
ATOM 837 N N . LEU A 1 108 ? 1.097 -7.036 -10.763 1.00 95.81 108 LEU A N 1
ATOM 838 C CA . LEU A 1 108 ? 2.135 -6.273 -11.455 1.00 95.81 108 LEU A CA 1
ATOM 839 C C . LEU A 1 108 ? 3.448 -7.061 -11.556 1.00 95.81 108 LEU A C 1
ATOM 841 O O . LEU A 1 108 ? 4.115 -6.998 -12.581 1.00 95.81 108 LEU A O 1
ATOM 845 N N . LEU A 1 109 ? 3.817 -7.806 -10.512 1.00 93.88 109 LEU A N 1
ATOM 846 C CA . LEU A 1 109 ? 4.997 -8.674 -10.552 1.00 93.88 109 LEU A CA 1
ATOM 847 C C . LEU A 1 109 ? 4.813 -9.800 -11.578 1.00 93.88 109 LEU A C 1
ATOM 849 O O . LEU A 1 109 ? 5.721 -10.072 -12.358 1.00 93.88 109 LEU A O 1
ATOM 853 N N . ASP A 1 110 ? 3.619 -10.393 -11.626 1.00 93.25 110 ASP A N 1
ATOM 854 C CA . ASP A 1 110 ? 3.291 -11.472 -12.564 1.00 93.25 110 ASP A CA 1
ATOM 855 C C . ASP A 1 110 ? 3.168 -10.992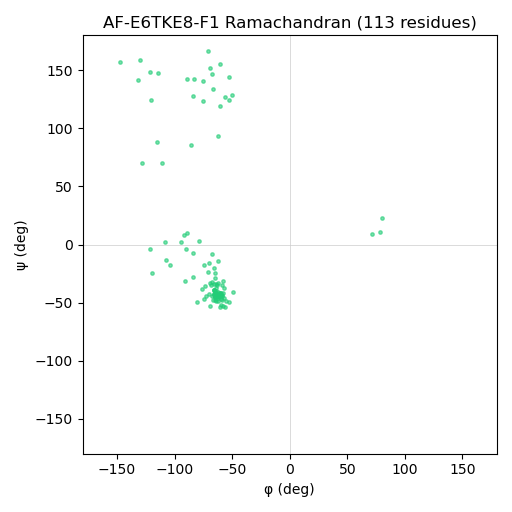 -14.020 1.00 93.25 110 ASP A C 1
ATOM 857 O O . ASP A 1 110 ? 3.311 -11.797 -14.942 1.00 93.25 110 ASP A O 1
ATOM 861 N N . SER A 1 111 ? 2.889 -9.703 -14.263 1.00 91.25 111 SER A N 1
ATOM 862 C CA . SER A 1 111 ? 2.712 -9.196 -15.630 1.00 91.25 111 SER A CA 1
ATOM 863 C C . SER A 1 111 ? 4.022 -9.048 -16.404 1.00 91.25 111 SER A C 1
ATOM 865 O O . SER A 1 111 ? 3.978 -8.951 -17.628 1.00 91.25 111 SER A O 1
ATOM 867 N N . GLY A 1 112 ? 5.170 -9.020 -15.719 1.00 80.25 112 GLY A N 1
ATOM 868 C CA . GLY A 1 112 ? 6.466 -8.731 -16.339 1.00 80.25 112 GLY A CA 1
ATOM 869 C C . GLY A 1 112 ? 6.637 -7.266 -16.762 1.00 80.25 112 GLY A C 1
ATOM 870 O O . GLY A 1 112 ? 7.630 -6.927 -17.394 1.00 80.25 112 GLY A O 1
ATOM 871 N N . ASP A 1 113 ? 5.716 -6.367 -16.389 1.00 79.00 113 ASP A N 1
ATOM 872 C CA . ASP A 1 113 ? 5.810 -4.933 -16.726 1.00 79.00 113 ASP A CA 1
ATOM 873 C C . ASP A 1 113 ? 6.984 -4.227 -16.006 1.00 79.00 113 ASP A C 1
ATOM 875 O O . ASP A 1 113 ? 7.255 -3.056 -16.269 1.00 79.00 113 ASP A O 1
ATOM 879 N N . LEU A 1 114 ? 7.648 -4.913 -15.067 1.00 72.75 114 LEU A N 1
ATOM 880 C CA . LEU A 1 114 ? 8.793 -4.420 -14.290 1.00 72.75 114 LEU A CA 1
ATOM 881 C C . LEU A 1 114 ? 10.135 -5.071 -14.677 1.00 72.75 114 LEU A C 1
ATOM 883 O O . LEU A 1 114 ? 11.139 -4.790 -14.023 1.00 72.75 114 LEU A O 1
ATOM 887 N N . SER A 1 115 ? 10.145 -5.958 -15.679 1.00 62.75 115 SER A N 1
ATOM 888 C CA . SER A 1 115 ? 11.330 -6.706 -16.141 1.00 62.75 115 SER A CA 1
ATOM 889 C C . SER A 1 115 ? 11.886 -6.217 -17.470 1.00 62.75 115 SER A C 1
ATOM 891 O O . SER A 1 115 ? 11.078 -5.778 -18.316 1.00 62.75 115 SER A O 1
#

Secondary structure (DSSP, 8-state):
-TTTT-HHHHHHHHHHHHHHHHHHHS-HHHHHHHH-SSSPPP-TTS-HHHHHHHHHHHHHT----GGGTPPPPSS--HHHHHH--STTTS-HHHHHHHHHHHHHHHHHHHHTTT-

pLDDT: mean 89.61, std 7.13, range [62.75, 98.0]

Organism: Mycolicibacterium gilvum (strain DSM 45189 / LMG 24558 / Spyr1) (NCBI:txid278137)

Radius of gyration: 14.33 Å; Cα contacts (8 Å, |Δi|>4): 127; chains: 1; bounding box: 32×33×35 Å

Mean predicted aligned error: 4.22 Å

Solvent-accessible surface area (backbone atoms only — not comparable to full-atom values): 6403 Å² total; per-residue (Å²): 81,63,90,79,71,34,22,49,62,34,23,54,50,26,46,50,49,39,55,50,48,47,60,76,77,36,56,76,68,60,39,43,48,42,44,47,75,92,52,82,70,87,44,88,89,42,56,72,67,56,29,55,42,45,51,50,49,31,59,29,33,45,82,68,52,62,94,76,71,49,76,85,53,66,61,56,28,54,44,33,56,74,76,44,86,39,72,50,29,44,24,64,67,27,19,50,51,32,40,48,53,38,53,48,48,52,56,44,65,73,64,49,80,84,110

Foldseek 3Di:
DLVVVQLLVLLVVLLVLLVVCLPVPDDPVVSCLLQPPPDDRDCPPADPLCSVLSNLSNVQNDADDVVVVGDQAQAHHSNSSVPPPDCSNRDSVNSVSSNVSVVSVVVVVVVPSVD